Protein 3UXW (pdb70)

Solvent-accessible surface area: 5949 Å² total; per-residue (Å²): 285,166,120,229,64,213,93,206,233,233,125,228,65,213,93,204,234,290,162,116,232,63,214,81,196,226,214,115,227,64,215,80,206,244

Secondary structure (DSSP, 8-state):
---SSPPP-/--SSPPP-/---SSSPP-/--SSSPP-

Radius of gyration: 19.55 Å; Cα contacts (8 Å, |Δi|>4): 2; chains: 4; bounding box: 52×23×28 Å

Sequence (34 aa):
RKPRGRPKKKPRGRPKKRKPRGRPKKKPRGRPKK

Foldseek 3Di:
DDDDDDDDD/DDDDDDDD/DDDPDDDDD/DDDDDDDD

B-factor: mean 36.54, std 11.14, range [17.08, 90.59]

Structure (mmCIF, N/CA/C/O backbone):
data_3UXW
#
_entry.id   3UXW
#
_cell.length_a   49.143
_cell.length_b   66.855
_cell.length_c   50.052
_cell.angle_alpha   90.00
_cell.angle_beta   111.40
_cell.angle_gamma   90.00
#
_symmetry.space_group_name_H-M   'P 1 21 1'
#
loop_
_entity.id
_e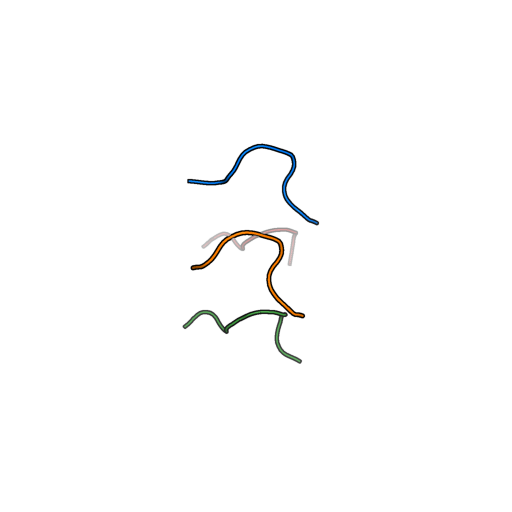ntity.type
_entity.pdbx_description
1 polymer 'dodecamer DNA'
2 polymer 'A-T hook peptide'
3 water water
#
loop_
_atom_site.group_PDB
_atom_site.id
_atom_site.type_symbol
_atom_site.label_atom_id
_atom_site.label_alt_id
_atom_site.label_comp_id
_atom_site.label_asym_id
_atom_site.label_entity_id
_atom_site.label_seq_id
_atom_site.pdbx_PDB_ins_code
_atom_site.Cartn_x
_atom_site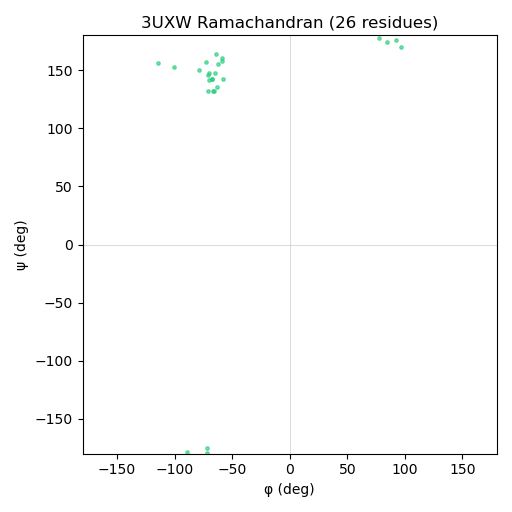.Cartn_y
_atom_site.Cartn_z
_atom_site.occupancy
_atom_site.B_iso_or_equiv
_atom_site.auth_seq_id
_atom_site.auth_comp_id
_atom_site.auth_asym_id
_atom_site.auth_atom_id
_atom_site.pdbx_PDB_model_num
ATOM 1945 N N . ARG I 2 1 ? 28.963 39.436 18.733 1.00 79.54 33 ARG K N 1
ATOM 1946 C CA . ARG I 2 1 ? 29.279 39.004 17.344 1.00 77.02 33 ARG K CA 1
ATOM 1947 C C . ARG I 2 1 ? 29.436 37.487 17.246 1.00 75.52 33 ARG K C 1
ATOM 1948 O O . ARG I 2 1 ? 30.167 36.876 18.029 1.00 82.37 33 ARG K O 1
ATOM 1956 N N . LYS I 2 2 ? 28.711 36.884 16.307 1.00 72.37 34 LYS K N 1
ATOM 1957 C CA . LYS I 2 2 ? 28.934 35.488 15.931 1.00 64.20 34 LYS K CA 1
ATOM 1958 C C . LYS I 2 2 ? 29.752 35.468 14.634 1.00 55.88 34 LYS K 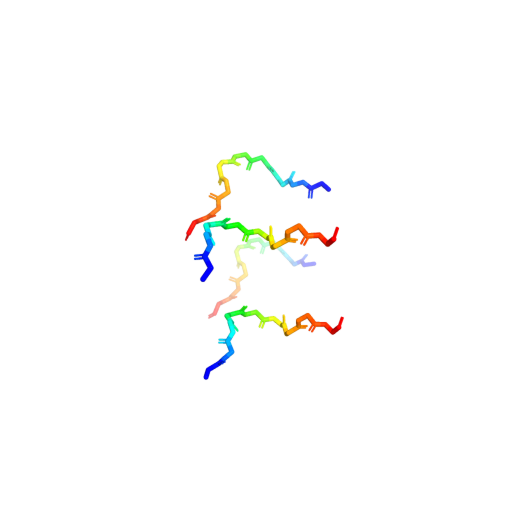C 1
ATOM 1959 O O . LYS I 2 2 ? 29.686 36.411 13.843 1.00 52.98 34 LYS K O 1
ATOM 1965 N N . PRO I 2 3 ? 30.524 34.396 14.408 1.00 51.91 35 PRO K N 1
ATOM 1966 C CA . PRO I 2 3 ? 31.246 34.284 13.137 1.00 53.98 35 PRO K CA 1
ATOM 1967 C C . PRO I 2 3 ? 30.284 33.984 11.986 1.00 45.60 35 PRO K C 1
ATOM 1968 O O . PRO I 2 3 ? 29.063 33.952 12.194 1.00 38.90 35 PRO K O 1
ATOM 1972 N N . ARG I 2 4 ? 30.835 33.753 10.794 1.00 48.35 36 ARG K N 1
ATOM 1973 C CA . ARG I 2 4 ? 30.033 33.448 9.605 1.00 43.74 36 ARG K CA 1
ATOM 1974 C C . ARG I 2 4 ? 29.601 31.995 9.644 1.00 41.45 36 ARG K C 1
ATOM 1975 O O . ARG I 2 4 ? 30.300 31.151 10.210 1.00 48.82 36 ARG K O 1
ATOM 1983 N N . GLY I 2 5 ? 28.445 31.697 9.062 1.00 33.82 37 GLY K N 1
ATOM 1984 C CA . GLY I 2 5 ? 28.042 30.303 8.888 1.00 30.50 37 GLY K CA 1
ATOM 1985 C C . GLY I 2 5 ? 27.110 29.743 9.952 1.00 26.72 37 GLY K C 1
ATOM 1986 O O . GLY I 2 5 ? 26.863 30.368 10.974 1.00 27.81 37 GLY K O 1
ATOM 1987 N N . ARG I 2 6 ? 26.579 28.555 9.692 1.00 26.79 38 ARG K N 1
ATOM 1988 C CA . ARG I 2 6 ? 25.604 27.958 10.589 1.00 26.38 38 ARG K CA 1
ATOM 1989 C C . ARG I 2 6 ? 26.241 27.625 11.934 1.00 24.53 38 ARG K C 1
ATOM 1990 O O . ARG I 2 6 ? 27.303 27.024 11.971 1.00 22.17 38 ARG K O 1
ATOM 1998 N N . PRO I 2 7 ? 25.581 28.009 13.042 1.00 28.04 39 PRO K N 1
ATOM 1999 C CA . PRO I 2 7 ? 26.115 27.646 14.377 1.00 30.46 39 PRO K CA 1
ATOM 2000 C C . PRO I 2 7 ? 26.115 26.121 14.610 1.00 33.57 39 PRO K C 1
ATOM 2001 O O . PRO I 2 7 ? 25.235 25.415 14.105 1.00 29.61 39 PRO K O 1
ATOM 2005 N N . LYS I 2 8 ? 27.095 25.623 15.368 1.00 35.74 40 LYS K N 1
ATOM 2006 C CA . LYS I 2 8 ? 27.114 24.210 15.776 1.00 37.42 40 LYS K CA 1
ATOM 2007 C C . LYS I 2 8 ? 25.835 23.887 16.556 1.00 38.86 40 LYS K C 1
ATOM 2008 O O . LYS I 2 8 ? 25.206 24.784 17.134 1.00 32.74 40 LYS K O 1
ATOM 2014 N N . LYS I 2 9 ? 25.502 22.599 16.641 1.00 36.52 41 LYS K N 1
ATOM 2015 C CA . LYS I 2 9 ? 24.271 22.177 17.293 1.00 37.39 41 LYS K CA 1
ATOM 2016 C C . LYS I 2 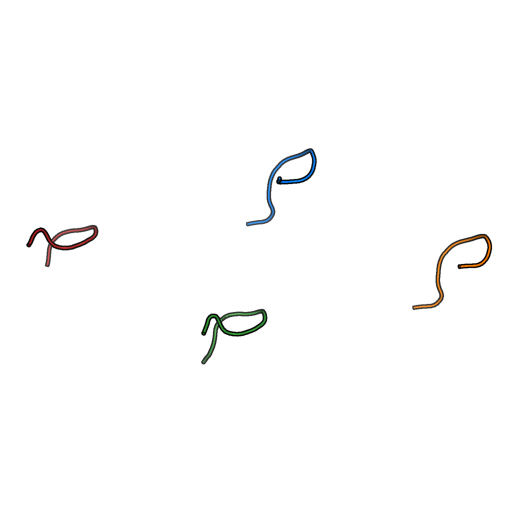9 ? 24.459 20.977 18.216 1.00 36.19 41 LYS K C 1
ATOM 2017 O O . LYS I 2 9 ? 25.522 20.363 18.248 1.00 31.87 41 LYS K O 1
ATOM 2024 N N . LYS J 2 2 ? 52.745 33.838 16.174 1.00 55.82 34 LYS L N 1
ATOM 2025 C CA . LYS J 2 2 ? 52.824 32.443 15.649 1.00 63.56 34 LYS L CA 1
ATOM 2026 C C . LYS J 2 2 ? 53.766 32.381 14.437 1.00 62.15 34 LYS L C 1
ATOM 2027 O O . LYS J 2 2 ? 54.001 33.396 13.785 1.00 60.68 34 LYS L O 1
ATOM 2033 N N . PRO J 2 3 ? 54.346 31.195 14.167 1.00 62.04 35 PRO L N 1
ATOM 2034 C CA . PRO J 2 3 ? 55.166 30.987 12.973 1.00 56.71 35 PRO L CA 1
ATOM 2035 C C . PRO J 2 3 ? 54.313 30.525 11.788 1.0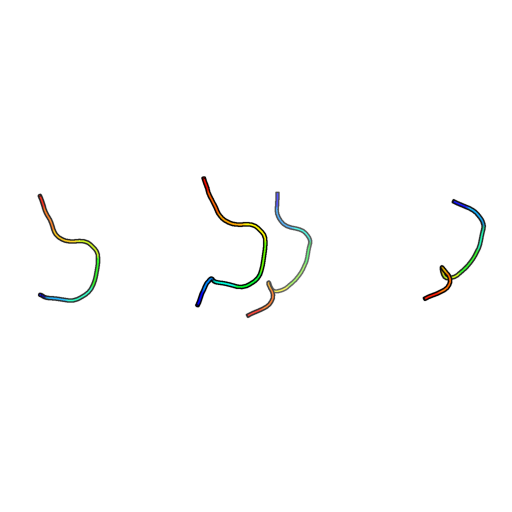0 52.56 35 PRO L C 1
ATOM 2036 O O . PRO J 2 3 ? 53.089 30.375 11.922 1.00 48.08 35 PRO L O 1
ATOM 2040 N N . ARG J 2 4 ? 54.965 30.280 10.652 1.00 53.45 36 ARG L N 1
ATOM 2041 C CA . ARG J 2 4 ? 54.280 29.837 9.429 1.00 49.56 36 ARG L CA 1
ATOM 2042 C C . ARG J 2 4 ? 53.747 28.405 9.552 1.00 40.61 36 ARG L C 1
ATOM 2043 O O . ARG J 2 4 ? 54.334 27.568 10.241 1.00 43.31 36 ARG L O 1
ATOM 2051 N N . GLY J 2 5 ? 52.626 28.132 8.895 1.00 33.56 37 GLY L N 1
ATOM 2052 C CA . GLY J 2 5 ? 52.151 26.748 8.741 1.00 31.16 37 GLY L CA 1
ATOM 2053 C C . GLY J 2 5 ? 51.179 26.241 9.795 1.00 26.39 37 GLY L C 1
ATOM 2054 O O . GLY J 2 5 ? 50.847 26.938 10.740 1.00 27.06 37 GLY L O 1
ATOM 2055 N N . ARG J 2 6 ? 50.695 25.024 9.611 1.00 27.76 38 ARG L N 1
ATOM 2056 C CA . ARG J 2 6 ? 49.766 24.444 10.559 1.00 27.20 38 ARG L CA 1
ATOM 2057 C C . ARG J 2 6 ? 50.434 24.183 11.921 1.00 25.18 38 ARG L C 1
ATOM 2058 O O . ARG J 2 6 ? 51.55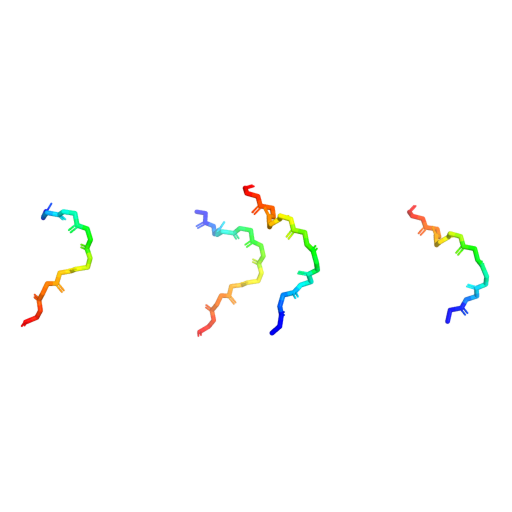4 23.665 11.986 1.00 24.24 38 ARG L O 1
ATOM 2066 N N . PRO J 2 7 ? 49.772 24.611 12.996 1.00 25.40 39 PRO L N 1
ATOM 2067 C CA . PRO J 2 7 ? 50.202 24.340 14.364 1.00 31.26 39 PRO L CA 1
ATOM 2068 C C . PRO J 2 7 ? 50.312 22.845 14.632 1.00 28.02 39 PRO L C 1
ATOM 2069 O O . PRO J 2 7 ? 49.516 22.067 14.122 1.00 28.94 39 PRO L O 1
ATOM 2073 N N . LYS J 2 8 ? 51.314 22.456 15.409 1.00 28.49 40 LYS L N 1
ATOM 2074 C CA . LYS J 2 8 ? 51.403 21.090 15.913 1.00 31.55 40 LYS L CA 1
ATOM 2075 C C . LYS J 2 8 ? 50.149 20.808 16.710 1.00 26.74 40 LYS L C 1
ATOM 2076 O O . LYS J 2 8 ? 49.509 21.723 17.222 1.00 23.06 40 LYS L O 1
ATOM 2082 N N . LYS J 2 9 ? 49.827 19.540 16.868 1.00 26.08 41 LYS L N 1
ATOM 2083 C CA . LYS J 2 9 ? 48.568 19.191 17.471 1.00 29.08 41 LYS L CA 1
ATOM 2084 C C . LYS J 2 9 ? 48.781 18.099 18.489 1.00 29.07 41 LYS L C 1
ATOM 2085 O O . LYS J 2 9 ? 49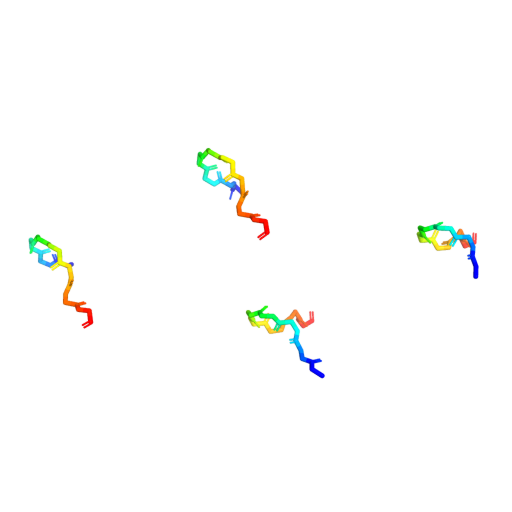.483 17.141 18.213 1.00 26.50 41 LYS L O 1
ATOM 2092 N N . ARG K 2 1 ? 25.824 15.850 36.474 1.00 45.29 33 ARG M N 1
ATOM 2093 C CA . ARG K 2 1 ? 26.681 16.355 35.361 1.00 47.69 33 ARG M CA 1
ATOM 2094 C C . ARG K 2 1 ? 26.614 17.877 35.225 1.00 49.65 33 ARG M C 1
ATOM 2095 O O . ARG K 2 1 ? 25.716 18.529 35.766 1.00 55.96 33 ARG M O 1
ATOM 2103 N N . LYS K 2 2 ? 27.617 18.435 34.558 1.00 41.91 34 LYS M N 1
ATOM 2104 C CA . LYS K 2 2 ? 27.596 19.825 34.137 1.00 40.95 34 LYS M CA 1
ATOM 2105 C C . LYS K 2 2 ? 27.567 19.863 32.598 1.00 35.54 34 LYS M C 1
ATOM 2106 O O . LYS K 2 2 ? 27.980 18.892 31.929 1.00 32.77 34 LYS M O 1
ATOM 2112 N N . PRO K 2 3 ? 27.068 20.966 32.028 1.00 35.38 35 PRO M N 1
ATOM 2113 C CA . PRO K 2 3 ? 27.166 21.088 30.566 1.00 37.76 35 PRO M CA 1
ATOM 2114 C C . PRO K 2 3 ? 28.637 21.162 30.098 1.00 34.51 35 PRO M C 1
ATOM 2115 O O . PRO K 2 3 ? 29.545 21.388 30.922 1.00 39.34 35 PRO M O 1
ATOM 2119 N N . ARG K 2 4 ? 28.876 20.937 28.808 1.00 29.72 36 ARG M N 1
ATOM 2120 C CA . ARG K 2 4 ? 30.210 21.154 28.232 1.00 33.76 36 ARG M CA 1
ATOM 2121 C C . ARG K 2 4 ? 30.561 22.636 28.376 1.00 31.92 36 ARG M C 1
ATOM 2122 O O . ARG K 2 4 ? 29.671 23.496 28.389 1.00 29.51 36 ARG M O 1
ATOM 2130 N N . GLY K 2 5 ? 31.856 22.941 28.391 1.00 32.19 37 GLY M N 1
ATOM 2131 C CA . GLY K 2 5 ? 32.300 24.316 28.498 1.00 24.85 37 GLY M CA 1
ATOM 2132 C C . GLY K 2 5 ? 32.356 24.808 29.930 1.00 24.37 37 GLY M C 1
ATOM 2133 O O . GLY K 2 5 ? 31.935 24.129 30.856 1.00 22.60 37 GLY M O 1
ATOM 2134 N N . ARG K 2 6 ? 32.865 26.012 30.092 1.00 26.30 38 ARG M N 1
ATOM 2135 C CA . ARG K 2 6 ? 33.053 26.630 31.388 1.00 25.23 38 ARG M CA 1
ATOM 2136 C C . ARG K 2 6 ? 31.708 26.939 32.030 1.00 25.73 38 ARG M C 1
ATOM 2137 O O . ARG K 2 6 ? 30.782 27.403 31.338 1.00 23.17 38 ARG M O 1
ATOM 2145 N N . PRO K 2 7 ? 31.605 26.768 33.365 1.00 24.08 39 PRO M N 1
ATOM 2146 C CA . PRO K 2 7 ? 30.284 27.056 33.896 1.00 23.04 39 PRO M CA 1
ATOM 2147 C C . PRO K 2 7 ? 29.984 28.539 33.864 1.00 21.59 39 PRO M C 1
ATOM 2148 O O . PRO K 2 7 ? 30.891 29.365 33.922 1.00 21.16 39 P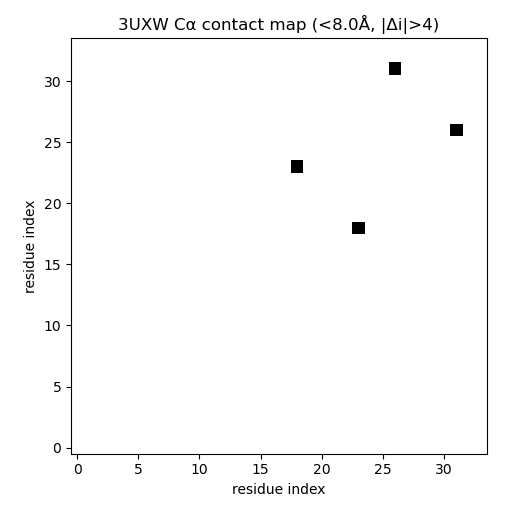RO M O 1
ATOM 2152 N N . LYS K 2 8 ? 28.729 28.860 33.629 1.00 21.90 40 LYS M N 1
ATOM 2153 C CA . LYS K 2 8 ? 28.230 30.200 33.758 1.00 23.84 40 LYS M CA 1
ATOM 2154 C C . LYS K 2 8 ? 28.199 30.516 35.252 1.00 22.99 40 LYS M C 1
ATOM 2155 O O . LYS K 2 8 ? 27.677 29.733 36.032 1.00 25.52 40 LYS M O 1
ATOM 2161 N N . LYS K 2 9 ? 28.719 31.674 35.647 1.00 23.23 41 LYS M N 1
ATOM 2162 C CA . LYS K 2 9 ? 28.636 32.100 37.043 1.00 24.58 41 LYS M CA 1
ATOM 2163 C C . LYS K 2 9 ? 27.451 33.034 37.293 1.00 31.28 41 LYS M C 1
ATOM 2164 O O . LYS K 2 9 ? 27.133 33.897 36.473 1.00 26.44 41 LYS M O 1
ATOM 2171 N N . LYS L 2 2 ? 4.157 21.856 35.097 1.00 59.70 34 LYS N N 1
ATOM 2172 C CA . LYS L 2 2 ? 3.714 23.153 34.498 1.00 60.75 34 LYS N CA 1
ATOM 2173 C C . LYS L 2 2 ? 3.578 23.050 32.967 1.00 63.36 34 LYS N C 1
ATOM 2174 O O . LYS L 2 2 ? 3.949 22.027 32.365 1.00 54.86 34 LYS N O 1
ATOM 2180 N N . PRO L 2 3 ? 3.089 24.117 32.345 1.00 57.71 35 PRO N N 1
ATOM 2181 C CA . PRO L 2 3 ? 3.053 24.195 30.882 1.00 51.74 35 PRO N CA 1
ATOM 2182 C C . PRO L 2 3 ? 4.464 24.387 30.335 1.00 53.02 35 PRO N C 1
ATOM 2183 O O . PRO L 2 3 ? 5.416 24.438 31.114 1.00 44.72 35 PRO N O 1
ATOM 2187 N N . ARG L 2 4 ? 4.598 24.491 29.017 1.00 48.96 36 ARG N N 1
ATOM 2188 C CA . ARG L 2 4 ? 5.912 24.677 28.394 1.00 45.65 36 ARG N CA 1
ATOM 2189 C C . ARG L 2 4 ? 6.416 26.101 28.647 1.00 42.59 36 ARG N C 1
ATOM 2190 O O . ARG L 2 4 ? 5.622 27.003 28.912 1.00 42.19 36 ARG N O 1
ATOM 2198 N N . GLY L 2 5 ? 7.735 26.296 28.574 1.00 35.21 37 GLY N N 1
ATOM 2199 C CA . GLY L 2 5 ? 8.322 27.628 28.671 1.00 29.74 37 GLY N CA 1
ATOM 2200 C C . GLY L 2 5 ? 8.404 28.208 30.081 1.00 32.40 37 GLY N C 1
ATOM 2201 O O . GLY L 2 5 ? 7.974 27.584 31.050 1.00 27.72 37 GLY N O 1
ATOM 2202 N N . ARG L 2 6 ? 8.979 29.406 30.182 1.00 34.60 38 ARG N N 1
ATOM 2203 C CA . ARG L 2 6 ? 9.182 30.092 31.459 1.00 33.24 38 ARG N CA 1
ATOM 2204 C C . ARG L 2 6 ? 7.848 30.409 32.116 1.00 31.94 38 ARG N C 1
ATOM 2205 O O . ARG L 2 6 ? 6.936 30.886 31.457 1.00 31.87 38 ARG N O 1
ATOM 2213 N N . PRO L 2 7 ? 7.728 30.155 33.424 1.00 34.94 39 PRO N N 1
ATOM 2214 C CA . PRO L 2 7 ? 6.447 30.467 34.066 1.00 31.38 39 PRO N CA 1
ATOM 2215 C C . PRO L 2 7 ? 6.173 31.973 34.117 1.00 31.51 39 PRO N C 1
ATOM 2216 O O . PRO L 2 7 ? 7.109 32.772 34.237 1.00 29.46 39 PRO N O 1
ATOM 2220 N N . LYS L 2 8 ? 4.913 32.353 33.923 1.00 28.66 40 LYS N N 1
ATOM 2221 C CA . LYS L 2 8 ? 4.481 33.746 34.077 1.00 30.22 40 LYS N CA 1
ATOM 2222 C C . LYS L 2 8 ? 4.536 34.082 35.555 1.00 32.37 40 LYS N C 1
ATOM 2223 O O . LYS L 2 8 ? 4.165 33.265 36.392 1.00 34.16 40 LYS N O 1
ATOM 2229 N N . LYS L 2 9 ? 4.954 35.293 35.883 1.00 33.26 41 LYS N N 1
ATOM 2230 C CA . LYS L 2 9 ? 4.981 35.714 37.273 1.00 30.26 41 LYS N CA 1
ATOM 2231 C C . LYS L 2 9 ? 3.712 36.477 37.657 1.00 36.89 41 LYS N C 1
ATOM 2232 O O . LYS L 2 9 ? 3.226 37.341 36.906 1.00 30.87 41 LYS N O 1
#